Protein AF-A0A2L2YJ49-F1 (afdb_monomer_lite)

Sequence (60 aa):
SIFPNLFRVLIAKNLVLQEGKEPYEKWKQTPIPVTFKVGLFNITNPAEGGKGKLPSVVEV

Foldseek 3Di:
DCVVVVVVVVVVVLCDQDPPHPNVVCVVPPPDDDDDDDWDWDWPPVVVVVVVDDTDTDTD

pLDDT: mean 88.69, std 4.25, range [67.81, 94.0]

Organism: Parasteatoda tepidariorum (NCBI:txid114398)

InterPro domains:
  IPR002159 CD36 family [PF01130] (4-60)

Radius of gyration: 25.38 Å; chains: 1; boun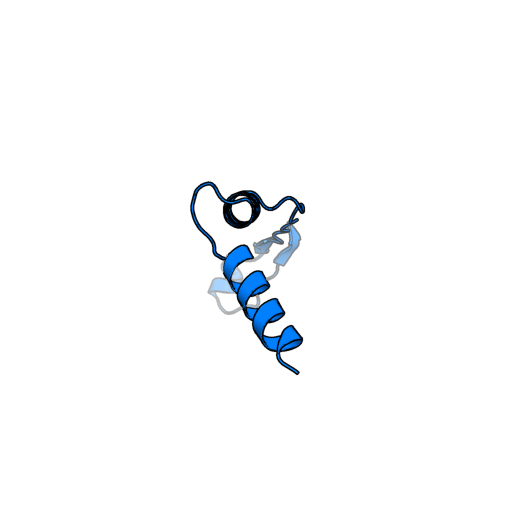ding box: 41×26×68 Å

Structure (mmCIF, N/CA/C/O backbone):
data_AF-A0A2L2YJ49-F1
#
_entry.id   AF-A0A2L2YJ49-F1
#
loop_
_atom_site.group_PDB
_atom_site.id
_atom_site.type_symbol
_atom_site.label_atom_id
_atom_site.label_alt_id
_atom_site.label_comp_id
_atom_site.label_asym_id
_atom_site.label_entity_id
_atom_site.label_seq_id
_atom_site.pdbx_PDB_ins_code
_atom_site.Cartn_x
_atom_site.Cartn_y
_atom_site.Cartn_z
_atom_site.occupancy
_atom_site.B_iso_or_equiv
_atom_site.auth_seq_id
_atom_site.auth_comp_id
_atom_site.auth_asym_id
_atom_site.auth_atom_id
_atom_site.pdbx_PDB_model_num
ATOM 1 N N . SER A 1 1 ? -11.548 -11.569 39.090 1.00 67.81 1 SER A N 1
ATOM 2 C CA . SER A 1 1 ? -11.577 -10.125 38.774 1.00 67.81 1 SER A CA 1
ATOM 3 C C . SER A 1 1 ? -12.395 -9.918 37.506 1.00 67.81 1 SER A C 1
ATOM 5 O O . SER A 1 1 ? -12.083 -10.545 36.504 1.00 67.81 1 SER A O 1
ATOM 7 N N . ILE A 1 2 ? -13.478 -9.136 37.563 1.00 76.19 2 ILE A N 1
ATOM 8 C CA . ILE A 1 2 ? -14.472 -8.967 36.473 1.00 76.19 2 ILE A CA 1
ATOM 9 C C . ILE A 1 2 ? -14.080 -7.815 35.529 1.00 76.19 2 ILE A C 1
ATOM 11 O O . ILE A 1 2 ? -14.406 -7.814 34.341 1.00 76.19 2 ILE A O 1
ATOM 15 N N . PHE A 1 3 ? -13.305 -6.866 36.054 1.00 84.94 3 PHE A N 1
ATOM 16 C CA . PHE A 1 3 ? -12.836 -5.668 35.366 1.00 84.94 3 PHE A CA 1
ATOM 17 C C . PHE A 1 3 ? -12.128 -5.932 34.018 1.00 84.94 3 PHE A C 1
ATOM 19 O O . PHE A 1 3 ? -12.468 -5.256 33.048 1.00 84.94 3 PHE A O 1
ATOM 26 N N . PRO A 1 4 ? -11.237 -6.940 33.875 1.00 89.81 4 PRO A N 1
ATOM 27 C CA . PRO A 1 4 ? -10.555 -7.191 32.603 1.00 89.81 4 PRO A CA 1
ATOM 28 C C . PRO A 1 4 ? -11.509 -7.614 31.482 1.00 89.81 4 PRO A C 1
ATOM 30 O O . PRO A 1 4 ? -11.340 -7.210 30.333 1.00 89.81 4 PRO A O 1
ATOM 33 N N . ASN A 1 5 ? -12.530 -8.410 31.808 1.00 89.31 5 ASN A N 1
ATOM 34 C CA . ASN A 1 5 ? -13.487 -8.903 30.819 1.00 89.31 5 ASN A CA 1
ATOM 35 C C . ASN A 1 5 ? -14.443 -7.794 30.378 1.00 89.31 5 ASN A C 1
ATOM 37 O O . ASN A 1 5 ? -14.680 -7.635 29.182 1.00 89.31 5 ASN A O 1
ATOM 41 N N . LEU A 1 6 ? -14.929 -6.980 31.320 1.00 90.94 6 LEU A N 1
ATOM 42 C CA . LEU A 1 6 ? -15.758 -5.817 31.002 1.00 90.94 6 LEU A CA 1
ATOM 43 C C . LEU A 1 6 ? -15.006 -4.825 30.104 1.00 90.94 6 LEU A C 1
ATOM 45 O O . LEU A 1 6 ? -15.539 -4.372 29.092 1.00 90.94 6 LEU A O 1
ATOM 49 N N . PHE A 1 7 ? -13.746 -4.542 30.432 1.00 92.12 7 PHE A N 1
ATOM 50 C CA . PHE A 1 7 ? -12.903 -3.636 29.659 1.00 92.12 7 PHE A CA 1
ATOM 51 C C . PHE A 1 7 ? -12.683 -4.127 28.218 1.00 92.1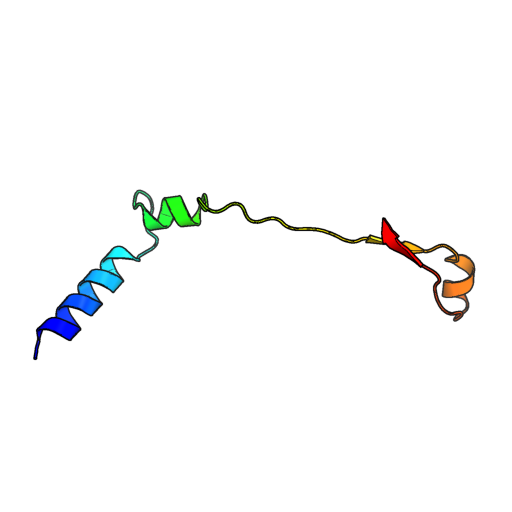2 7 PHE A C 1
ATOM 53 O O . PHE A 1 7 ? -12.833 -3.356 27.270 1.00 92.12 7 PHE A O 1
ATOM 60 N N . ARG A 1 8 ? -12.429 -5.430 28.025 1.00 90.12 8 ARG A N 1
ATOM 61 C CA . ARG A 1 8 ? -12.307 -6.041 26.688 1.00 90.12 8 ARG A CA 1
ATOM 62 C C . ARG A 1 8 ? -13.583 -5.907 25.858 1.00 90.12 8 ARG A C 1
ATOM 64 O O . ARG A 1 8 ? -13.502 -5.584 24.676 1.00 90.12 8 ARG A O 1
ATOM 71 N N . VAL A 1 9 ? -14.752 -6.121 26.465 1.00 92.25 9 VAL A N 1
ATOM 72 C CA . VAL A 1 9 ? -16.047 -5.988 25.775 1.00 92.25 9 VAL A CA 1
ATOM 73 C C . VAL A 1 9 ? -16.286 -4.547 25.320 1.00 92.25 9 VAL A C 1
ATOM 75 O O . VAL A 1 9 ? -16.763 -4.328 24.207 1.00 92.25 9 VAL A O 1
ATOM 78 N N . LEU A 1 10 ? -15.931 -3.559 26.145 1.00 90.12 10 LEU A N 1
ATOM 79 C CA . LEU A 1 10 ? -16.058 -2.144 25.790 1.00 90.12 10 LEU A CA 1
ATOM 80 C C . LEU A 1 10 ? -15.135 -1.761 24.628 1.00 90.12 10 LEU A C 1
ATOM 82 O O . LEU A 1 10 ? -15.583 -1.105 23.690 1.00 90.12 10 LEU A O 1
ATOM 86 N N . ILE A 1 11 ? -13.881 -2.222 24.641 1.00 89.00 11 ILE A N 1
ATOM 87 C CA . ILE A 1 11 ? -12.946 -2.011 23.526 1.00 89.00 11 ILE A CA 1
ATOM 88 C C . ILE A 1 11 ? -13.495 -2.630 22.238 1.00 89.00 11 ILE A C 1
ATOM 90 O O . ILE A 1 11 ? -13.568 -1.950 21.218 1.00 89.00 11 ILE A O 1
ATOM 94 N N . ALA A 1 12 ? -13.932 -3.891 22.288 1.00 88.44 12 ALA A N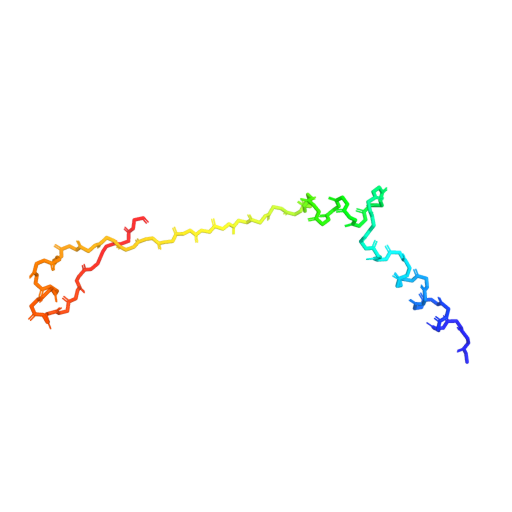 1
ATOM 95 C CA . ALA A 1 12 ? -14.449 -4.588 21.114 1.00 88.44 12 ALA A CA 1
ATOM 96 C C . ALA A 1 12 ? -15.652 -3.860 20.495 1.00 88.44 12 ALA A C 1
ATOM 98 O O . ALA A 1 12 ? -15.715 -3.709 19.279 1.00 88.44 12 ALA A O 1
ATOM 99 N N . LYS A 1 13 ? -16.573 -3.342 21.321 1.00 88.44 13 LYS A N 1
ATOM 100 C CA . LYS A 1 13 ? -17.723 -2.549 20.854 1.00 88.44 13 LYS A CA 1
ATOM 101 C C . LYS A 1 13 ? -17.320 -1.230 20.188 1.00 88.44 13 LYS A C 1
ATOM 103 O O . LYS A 1 13 ? -17.983 -0.809 19.241 1.00 88.44 13 LYS A O 1
ATOM 108 N N . ASN A 1 14 ? -16.258 -0.590 20.675 1.00 87.31 14 ASN A N 1
ATOM 109 C CA . ASN A 1 14 ? -15.784 0.699 20.167 1.00 87.31 14 ASN A CA 1
ATOM 110 C C . ASN A 1 14 ? -14.910 0.584 18.913 1.00 87.31 14 ASN A C 1
ATOM 112 O O . ASN A 1 14 ? -14.719 1.583 18.234 1.00 87.31 14 ASN A O 1
ATOM 116 N N . LEU A 1 15 ? -14.399 -0.606 18.587 1.00 88.44 15 LEU A N 1
ATOM 117 C CA . LEU A 1 15 ? -13.584 -0.849 17.390 1.00 88.44 15 LEU A CA 1
ATOM 118 C C . LEU A 1 15 ? -14.394 -1.352 16.183 1.00 88.44 15 LEU A C 1
ATOM 120 O O . LEU A 1 15 ? -13.822 -1.606 15.125 1.00 88.44 15 LEU A O 1
ATOM 124 N N . VAL A 1 16 ? -15.713 -1.511 16.320 1.00 91.56 16 VAL A N 1
ATOM 125 C CA . VAL A 1 16 ? -16.574 -1.984 15.226 1.00 91.56 16 VAL A CA 1
ATOM 126 C C . VAL A 1 16 ? -16.617 -0.957 14.094 1.00 91.56 16 VAL A C 1
ATOM 128 O O . VAL A 1 16 ? -16.944 0.212 14.313 1.00 91.56 16 VAL A O 1
ATOM 131 N N . LEU A 1 17 ? -16.361 -1.425 12.871 1.00 87.25 17 LEU A N 1
ATOM 132 C CA . LEU A 1 17 ? -16.513 -0.645 11.647 1.00 87.25 17 LEU A CA 1
ATOM 133 C C . LEU A 1 17 ? -17.996 -0.574 11.276 1.00 87.25 17 LEU A C 1
ATOM 135 O O . LEU A 1 17 ? -18.556 -1.499 10.695 1.00 87.25 17 LEU A O 1
ATOM 139 N N . GLN A 1 18 ? -18.637 0.518 11.670 1.00 91.81 18 GLN A N 1
ATOM 140 C CA . GLN A 1 18 ? -20.029 0.813 11.357 1.00 91.81 18 GLN A CA 1
ATOM 141 C C . GLN A 1 18 ? -20.120 2.246 10.841 1.00 91.81 18 GLN A C 1
ATOM 143 O O . GLN A 1 18 ? -19.501 3.145 11.412 1.00 91.81 18 GLN A O 1
ATOM 148 N N . GLU A 1 19 ? -20.902 2.448 9.784 1.00 86.62 19 GLU A N 1
ATOM 149 C CA . GLU A 1 19 ? -21.103 3.755 9.158 1.00 86.62 19 GLU A CA 1
ATOM 150 C C . GLU A 1 19 ? -21.573 4.808 10.177 1.00 86.62 19 GLU A C 1
ATOM 152 O O . GLU A 1 19 ? -22.404 4.527 11.045 1.00 86.62 19 GLU A O 1
ATOM 157 N N . GLY A 1 20 ? -20.973 6.001 10.119 1.00 85.75 20 GLY A N 1
ATOM 158 C CA . GLY A 1 20 ? -21.199 7.085 11.079 1.00 85.75 20 GLY A CA 1
ATOM 159 C C . GLY A 1 20 ? -20.387 6.997 12.379 1.00 85.75 20 GLY A C 1
ATOM 160 O O . GLY A 1 20 ? -20.424 7.938 13.171 1.00 85.75 20 GLY A O 1
ATOM 161 N N . LYS A 1 21 ? -19.632 5.913 12.625 1.00 89.25 21 LYS A N 1
ATOM 162 C CA . LYS A 1 21 ? -18.694 5.833 13.761 1.00 89.25 21 LYS A CA 1
ATOM 163 C C . LYS A 1 21 ? -17.284 6.275 13.368 1.00 89.25 21 LYS A C 1
ATOM 165 O O . LYS A 1 21 ? -16.792 5.967 12.287 1.00 89.25 21 LYS A O 1
ATOM 170 N N . GLU A 1 22 ? -16.582 6.899 14.312 1.00 89.56 22 GLU A N 1
ATOM 171 C CA . GLU A 1 22 ? -15.201 7.378 14.145 1.00 89.56 22 GLU A CA 1
ATOM 172 C C . GLU A 1 22 ? -14.205 6.323 13.604 1.00 89.56 22 GLU A C 1
ATOM 174 O O . GLU A 1 22 ? -13.424 6.665 12.714 1.00 89.56 22 GLU A O 1
ATOM 179 N N . PRO A 1 23 ? -14.207 5.046 14.052 1.00 88.75 23 PRO A N 1
ATOM 180 C CA . PRO A 1 23 ? -13.301 4.033 13.507 1.00 88.75 23 PRO A CA 1
ATOM 181 C C . PRO A 1 23 ? -13.535 3.751 12.020 1.00 88.75 23 PRO A C 1
ATOM 183 O O . PRO A 1 23 ? -12.581 3.480 11.297 1.00 88.75 23 PRO A O 1
ATOM 186 N N . TYR A 1 24 ? -14.787 3.833 11.558 1.00 91.44 24 TYR A N 1
ATOM 187 C CA . TYR A 1 24 ? -15.136 3.639 10.153 1.00 91.44 24 TYR A CA 1
ATOM 188 C C . TYR A 1 24 ? -14.639 4.803 9.291 1.00 91.44 24 TYR A C 1
ATOM 190 O O . TYR A 1 24 ? -14.006 4.567 8.265 1.00 91.44 24 TYR A O 1
ATOM 198 N N . GLU A 1 25 ? -14.826 6.046 9.741 1.00 91.75 25 GLU A N 1
ATOM 199 C CA . GLU A 1 25 ? -14.321 7.222 9.018 1.00 91.75 25 GLU A CA 1
ATOM 200 C C . GLU A 1 25 ? -12.789 7.239 8.952 1.00 91.75 25 GLU A C 1
ATOM 202 O O . GLU A 1 25 ? -12.219 7.517 7.900 1.00 91.75 25 GLU A O 1
ATOM 207 N N . LYS A 1 26 ? -12.104 6.847 10.035 1.00 89.94 26 LYS A N 1
ATOM 208 C CA . LYS A 1 26 ? -10.639 6.694 10.040 1.00 89.94 26 LYS A CA 1
ATOM 209 C C . LYS A 1 26 ? -10.156 5.547 9.156 1.00 89.94 26 LYS A C 1
ATOM 211 O O . LYS A 1 26 ? -9.081 5.647 8.578 1.00 89.94 26 LYS A O 1
ATOM 216 N N . TRP A 1 27 ? -10.906 4.453 9.055 1.00 88.62 27 TRP A N 1
ATOM 217 C CA . TRP A 1 27 ? -10.578 3.375 8.120 1.00 88.62 27 TRP A CA 1
ATOM 218 C C . TRP A 1 27 ? -10.739 3.841 6.666 1.00 88.62 27 TRP A C 1
ATOM 220 O O . TRP A 1 27 ? -9.848 3.618 5.850 1.00 88.62 27 TRP A O 1
ATOM 230 N N . LYS A 1 28 ? -11.827 4.559 6.363 1.00 89.19 28 LYS A N 1
ATOM 231 C CA . LYS A 1 28 ? -12.118 5.124 5.038 1.00 89.19 28 LYS A CA 1
ATOM 232 C C . LYS A 1 28 ? -11.103 6.191 4.616 1.00 89.19 28 LYS A C 1
ATOM 234 O O . LYS A 1 28 ? -10.659 6.199 3.472 1.00 89.19 28 LYS A O 1
ATOM 239 N N . GLN A 1 29 ? -10.737 7.083 5.531 1.00 88.88 29 GLN A N 1
ATOM 240 C CA . GLN A 1 29 ? -9.751 8.138 5.329 1.00 88.88 29 GLN A CA 1
ATOM 241 C C . GLN A 1 29 ? -8.699 8.048 6.435 1.00 88.88 29 GLN A C 1
ATOM 243 O O . GLN A 1 29 ? -8.792 8.700 7.476 1.00 88.88 29 GLN A O 1
ATOM 248 N N . THR A 1 30 ? -7.689 7.206 6.205 1.00 88.38 30 THR A N 1
ATOM 249 C CA . THR A 1 30 ? -6.612 7.002 7.179 1.00 88.38 30 THR A CA 1
ATOM 250 C C . THR A 1 30 ? -5.892 8.327 7.450 1.00 88.38 30 THR A C 1
ATOM 252 O O . THR A 1 30 ? -5.399 8.952 6.512 1.00 88.38 30 THR A O 1
ATOM 255 N N . PRO A 1 31 ? -5.806 8.776 8.718 1.00 85.44 31 PRO A N 1
ATOM 256 C CA . PRO A 1 31 ? -5.225 10.078 9.061 1.00 85.44 31 PRO A CA 1
ATOM 257 C C . PRO A 1 31 ? -3.699 10.109 8.908 1.00 85.44 31 PRO A C 1
ATOM 259 O O . PRO A 1 31 ? -3.084 11.169 8.985 1.00 85.44 31 PRO A O 1
ATOM 262 N N . ILE A 1 32 ? -3.084 8.941 8.728 1.00 87.94 32 ILE A N 1
ATOM 263 C CA . ILE A 1 32 ? -1.647 8.784 8.552 1.00 87.94 32 ILE A CA 1
ATOM 264 C C . ILE A 1 32 ? -1.362 8.731 7.047 1.00 87.94 32 ILE A C 1
ATOM 266 O O . ILE A 1 32 ? -1.936 7.881 6.361 1.00 87.94 32 ILE A O 1
ATOM 270 N N . PRO A 1 33 ? -0.479 9.595 6.517 1.00 86.56 33 PRO A N 1
ATOM 271 C CA . PRO A 1 33 ? -0.098 9.529 5.116 1.00 86.56 33 PRO A CA 1
ATOM 272 C C . PRO A 1 33 ? 0.664 8.227 4.843 1.00 86.56 33 PRO A C 1
ATOM 274 O O . PRO A 1 33 ? 1.673 7.937 5.486 1.00 86.56 33 PRO A O 1
ATOM 277 N N . VAL A 1 34 ? 0.184 7.448 3.874 1.00 85.69 34 VAL A N 1
ATOM 278 C CA . VAL A 1 34 ? 0.861 6.238 3.395 1.00 85.69 34 VAL A CA 1
ATOM 279 C C . VAL A 1 34 ? 1.555 6.573 2.081 1.00 85.69 34 VAL A C 1
ATOM 281 O O . VAL A 1 34 ? 0.901 6.841 1.076 1.00 85.69 34 VAL A O 1
ATOM 284 N N . THR A 1 35 ? 2.886 6.559 2.083 1.00 88.19 35 THR A N 1
ATOM 285 C CA . THR A 1 35 ? 3.677 6.779 0.868 1.00 88.19 35 THR A CA 1
ATOM 286 C C . THR A 1 35 ? 3.932 5.447 0.180 1.00 88.19 35 THR A C 1
ATOM 288 O O . THR A 1 35 ? 4.591 4.573 0.739 1.00 88.19 35 THR A O 1
ATOM 291 N N . PHE A 1 36 ? 3.457 5.309 -1.054 1.00 86.88 36 PHE A N 1
ATOM 292 C CA . PHE A 1 36 ? 3.779 4.181 -1.921 1.00 86.88 36 PHE A CA 1
ATOM 293 C C . PHE A 1 36 ? 4.741 4.640 -3.018 1.00 86.88 36 PHE A C 1
ATOM 295 O O . PHE A 1 36 ? 4.495 5.650 -3.676 1.00 86.88 36 PHE A O 1
ATOM 302 N N . LYS A 1 37 ? 5.849 3.916 -3.196 1.00 88.69 37 LYS A N 1
ATOM 303 C CA . LYS A 1 37 ? 6.826 4.166 -4.261 1.00 88.69 37 LYS A CA 1
ATOM 304 C C . LYS A 1 37 ? 6.805 2.990 -5.226 1.00 88.69 37 LYS A C 1
ATOM 306 O O . LYS A 1 37 ? 6.968 1.851 -4.797 1.00 88.69 37 LYS A O 1
ATOM 311 N N . VAL A 1 38 ? 6.617 3.280 -6.507 1.00 90.44 38 VAL A N 1
ATOM 312 C CA . VAL A 1 38 ? 6.747 2.297 -7.586 1.00 90.44 38 VAL A CA 1
ATOM 313 C C . VAL A 1 38 ? 8.107 2.507 -8.228 1.00 90.44 38 VAL A C 1
ATOM 315 O O . VAL A 1 38 ? 8.382 3.613 -8.679 1.00 90.44 38 VAL A O 1
ATOM 318 N N . GLY A 1 39 ? 8.938 1.467 -8.253 1.00 90.56 39 GLY A N 1
ATOM 319 C CA . GLY A 1 39 ? 10.135 1.425 -9.090 1.00 90.56 39 GLY A CA 1
ATOM 320 C C . GLY A 1 39 ? 9.823 0.624 -10.344 1.00 90.56 39 GLY A C 1
ATOM 321 O O . GLY A 1 39 ? 9.380 -0.525 -10.238 1.00 90.56 39 GLY A O 1
ATOM 322 N N . LEU A 1 40 ? 10.001 1.227 -11.518 1.00 93.25 40 LEU A N 1
ATOM 323 C CA . LEU A 1 40 ? 9.847 0.530 -12.789 1.00 93.25 40 LEU A CA 1
A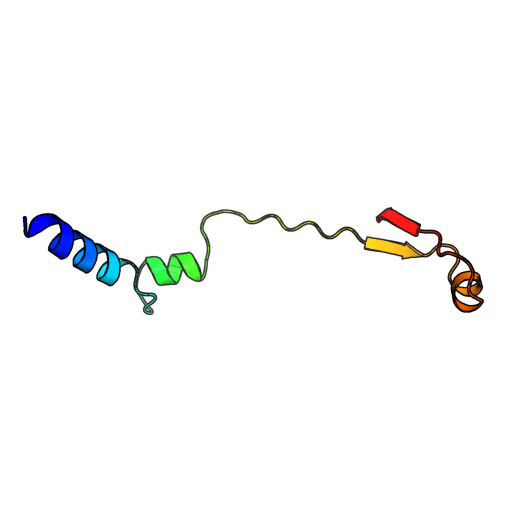TOM 324 C C . LEU A 1 40 ? 11.216 0.283 -13.409 1.00 93.25 40 LEU A C 1
ATOM 326 O O . LEU A 1 40 ? 12.129 1.094 -13.308 1.00 93.25 40 LEU A O 1
ATOM 330 N N . PHE A 1 41 ? 11.342 -0.855 -14.082 1.00 94.00 41 PHE A N 1
ATOM 331 C CA . PHE A 1 41 ? 12.544 -1.214 -14.817 1.00 94.00 41 PHE A CA 1
ATOM 332 C C . PHE A 1 41 ? 12.244 -1.177 -16.310 1.00 94.00 41 PHE A C 1
ATOM 334 O O . PHE A 1 41 ? 11.482 -1.999 -16.821 1.00 94.00 41 PHE A O 1
ATOM 341 N N . ASN A 1 42 ? 12.850 -0.228 -17.016 1.00 92.25 42 ASN A N 1
ATOM 342 C CA . ASN A 1 42 ? 12.801 -0.179 -18.468 1.00 92.25 42 ASN A CA 1
ATOM 343 C C . ASN A 1 42 ? 13.780 -1.198 -19.064 1.00 92.25 42 ASN A C 1
ATOM 345 O O . ASN A 1 42 ? 14.937 -1.252 -18.651 1.00 92.25 42 ASN A O 1
ATOM 349 N N . ILE A 1 43 ? 13.341 -1.972 -20.057 1.00 92.19 43 ILE A N 1
ATOM 350 C CA . ILE A 1 43 ? 14.165 -2.994 -20.715 1.00 92.19 43 ILE A CA 1
ATOM 351 C C . ILE A 1 43 ? 14.915 -2.360 -21.891 1.00 92.19 43 ILE A C 1
ATOM 353 O O . ILE A 1 43 ? 14.297 -1.865 -22.832 1.00 92.19 43 ILE A O 1
ATOM 357 N N . THR A 1 44 ? 16.247 -2.415 -21.877 1.00 92.25 44 THR A N 1
ATOM 358 C CA . THR A 1 44 ? 17.091 -1.789 -22.911 1.00 92.25 44 THR A CA 1
ATOM 359 C C . THR A 1 44 ? 17.411 -2.709 -24.090 1.00 92.25 44 THR A C 1
AT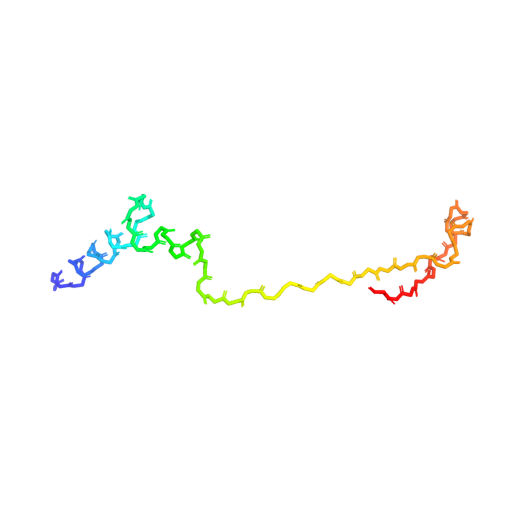OM 361 O O . THR A 1 44 ? 17.802 -2.226 -25.150 1.00 92.25 44 THR A O 1
ATOM 364 N N . ASN A 1 45 ? 17.208 -4.024 -23.955 1.00 91.38 45 ASN A N 1
ATOM 365 C CA . ASN A 1 45 ? 17.517 -5.026 -24.986 1.00 91.38 45 ASN A CA 1
ATOM 366 C C . ASN A 1 45 ? 16.346 -6.002 -25.294 1.00 91.38 45 ASN A C 1
ATOM 368 O O . ASN A 1 45 ? 16.538 -7.223 -25.320 1.00 91.38 45 ASN A O 1
ATOM 372 N N . PRO A 1 46 ? 15.123 -5.515 -25.579 1.00 90.44 46 PRO A N 1
ATOM 373 C CA . PRO A 1 46 ? 13.930 -6.367 -25.679 1.00 90.44 46 PRO A CA 1
ATOM 374 C C . PRO A 1 46 ? 14.017 -7.435 -26.785 1.00 90.44 46 PRO A C 1
ATOM 376 O O . PRO A 1 46 ? 13.619 -8.583 -26.583 1.00 90.44 46 PRO A O 1
ATOM 379 N N . ALA A 1 47 ? 14.594 -7.092 -27.942 1.00 91.12 47 ALA A N 1
ATOM 380 C CA . ALA A 1 47 ? 14.744 -8.011 -29.075 1.00 91.12 47 ALA A CA 1
ATOM 381 C C . ALA A 1 47 ? 15.728 -9.164 -28.804 1.00 91.12 47 ALA A C 1
ATOM 383 O O . ALA A 1 47 ? 15.647 -10.220 -29.433 1.00 91.12 47 ALA A O 1
ATOM 384 N N . GLU A 1 48 ? 16.671 -8.961 -27.886 1.00 88.38 48 GLU A N 1
ATOM 385 C CA . GLU A 1 48 ? 17.633 -9.975 -27.461 1.00 88.38 48 GLU A CA 1
ATOM 386 C C . GLU A 1 48 ? 17.047 -10.877 -26.377 1.00 88.38 48 GLU A C 1
ATOM 388 O O . GLU A 1 48 ? 17.232 -12.094 -26.433 1.00 88.38 48 GLU A O 1
ATOM 393 N N . GLY A 1 49 ? 16.263 -10.298 -25.463 1.00 85.88 49 GLY A N 1
ATOM 394 C CA . GLY A 1 49 ? 15.491 -11.045 -24.471 1.00 85.88 49 GLY A CA 1
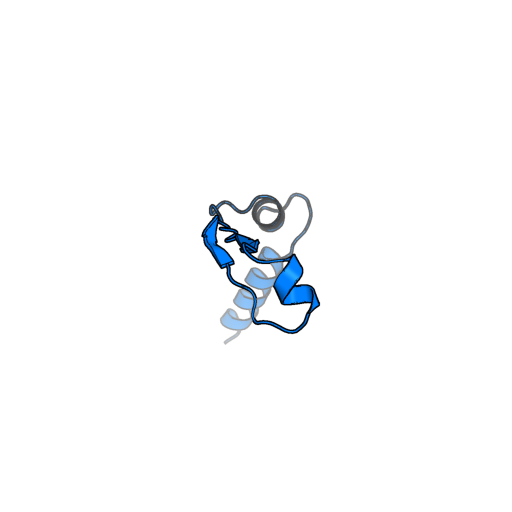ATOM 395 C C . GLY A 1 49 ? 14.574 -12.089 -25.108 1.00 85.88 49 GLY A C 1
ATOM 396 O O . GLY A 1 49 ? 14.585 -13.252 -24.712 1.00 85.88 49 GLY A O 1
ATOM 397 N N . GLY A 1 50 ? 13.867 -11.722 -26.184 1.00 84.94 50 GLY A N 1
ATOM 398 C CA . GLY A 1 50 ? 13.015 -12.656 -26.937 1.00 84.94 50 GLY A CA 1
ATOM 399 C C . GLY A 1 50 ? 13.764 -13.832 -27.582 1.00 84.94 50 GLY A C 1
ATOM 400 O O . GLY A 1 50 ? 13.146 -14.819 -27.968 1.00 84.94 50 GLY A O 1
ATOM 401 N N . LYS A 1 51 ? 15.095 -13.752 -27.676 1.00 91.38 51 LYS A N 1
ATOM 402 C CA . LYS A 1 51 ? 15.974 -14.805 -28.206 1.00 91.38 51 LYS A CA 1
ATOM 403 C C . LYS A 1 51 ? 16.649 -15.624 -27.098 1.00 91.38 51 LYS A C 1
ATOM 405 O O . LYS A 1 51 ? 17.569 -16.384 -27.387 1.00 91.38 51 LYS A O 1
ATOM 410 N N . GLY A 1 52 ? 16.225 -15.460 -25.843 1.00 87.19 52 GLY A N 1
ATOM 411 C CA . GLY A 1 52 ? 16.757 -16.186 -24.687 1.00 87.19 52 GLY A CA 1
ATOM 412 C C . GLY A 1 52 ? 18.006 -15.566 -24.056 1.00 87.19 52 GLY A C 1
ATOM 413 O O . GLY A 1 52 ? 18.605 -16.180 -23.176 1.00 87.19 52 GLY A O 1
ATOM 414 N N . LYS A 1 53 ? 18.419 -14.362 -24.478 1.00 90.38 53 LYS A N 1
ATOM 415 C CA . LYS A 1 53 ? 19.482 -13.618 -23.787 1.00 90.38 53 LYS A CA 1
ATOM 416 C C . LYS A 1 53 ? 18.941 -12.932 -22.530 1.00 90.38 53 LYS A C 1
ATOM 418 O O . LYS A 1 53 ? 17.750 -12.651 -22.425 1.00 90.38 53 LYS A O 1
ATOM 423 N N . LEU A 1 54 ? 19.828 -12.636 -21.580 1.00 91.75 54 LEU A N 1
ATOM 424 C CA . LEU A 1 54 ? 19.446 -11.968 -20.335 1.00 91.75 54 LEU A CA 1
ATOM 425 C C . LEU A 1 54 ? 18.963 -10.525 -20.590 1.00 91.75 54 LEU A C 1
ATOM 427 O O . LEU A 1 54 ? 19.599 -9.797 -21.363 1.00 91.75 54 LEU A O 1
ATOM 431 N N . PRO A 1 55 ? 17.869 -10.087 -19.940 1.00 89.75 55 PRO A N 1
ATOM 432 C CA . PRO A 1 55 ? 17.382 -8.721 -20.051 1.00 89.75 55 PRO A CA 1
ATOM 433 C C . PRO A 1 55 ? 18.307 -7.743 -19.316 1.00 89.75 55 PRO A C 1
ATOM 435 O O . PRO A 1 55 ? 18.764 -7.999 -18.205 1.00 89.75 55 PRO A O 1
ATOM 438 N N . SER A 1 56 ? 18.562 -6.605 -19.949 1.00 92.62 56 SER A N 1
ATOM 439 C CA . SER A 1 56 ? 19.243 -5.443 -19.387 1.00 92.62 56 SER A CA 1
ATOM 440 C C . SER A 1 56 ? 18.199 -4.398 -19.020 1.00 92.62 56 SER A C 1
ATOM 442 O O . SER A 1 56 ? 17.288 -4.131 -19.808 1.00 92.62 56 SER A O 1
ATOM 444 N N . VAL A 1 57 ? 18.313 -3.837 -17.817 1.00 93.19 57 VAL A N 1
ATOM 445 C CA . VAL A 1 57 ? 17.300 -2.943 -17.250 1.00 93.19 57 VAL A CA 1
ATOM 446 C C . VAL A 1 57 ? 17.893 -1.642 -16.723 1.00 93.19 57 VAL A C 1
ATOM 448 O O . VAL A 1 57 ? 19.043 -1.611 -16.291 1.00 93.19 57 VAL A O 1
ATOM 451 N N . VAL A 1 58 ? 17.089 -0.580 -16.744 1.00 91.69 58 VAL A N 1
ATOM 452 C CA . VAL A 1 58 ? 17.379 0.720 -16.119 1.00 91.69 58 VAL A CA 1
ATOM 453 C C . VAL A 1 58 ? 16.180 1.121 -15.262 1.00 91.69 58 VAL A C 1
ATOM 455 O O . VAL A 1 58 ? 15.043 0.991 -15.713 1.00 91.69 58 VAL A O 1
ATOM 458 N N . GLU A 1 59 ? 16.431 1.568 -14.034 1.00 86.62 59 GLU A N 1
ATOM 459 C CA . GLU A 1 59 ? 15.396 2.075 -13.123 1.00 86.62 59 GLU A CA 1
ATOM 460 C C . GLU A 1 59 ? 14.863 3.433 -13.610 1.00 86.62 59 GLU A C 1
ATOM 462 O O . GLU A 1 59 ? 15.641 4.278 -14.061 1.00 86.62 59 GLU A O 1
ATOM 467 N N . VAL A 1 60 ? 13.542 3.619 -13.543 1.00 76.12 60 VAL A N 1
ATOM 468 C CA . VAL A 1 60 ? 12.817 4.842 -13.930 1.00 76.12 60 VAL A CA 1
ATOM 469 C C . VAL A 1 60 ? 11.842 5.239 -12.830 1.00 76.12 60 VAL A C 1
ATOM 471 O O . VAL A 1 60 ? 11.159 4.330 -12.298 1.00 76.12 60 VAL A O 1
#

Secondary structure (DSSP, 8-state):
--HHHHHHHHHHHHT---TTSHHHHHHHS-SS--------EEES-HHHHTTTPPPPEEE-